Protein AF-A0A357MCF9-F1 (afdb_monomer)

Sequence (59 aa):
MSSYGKFAYVYDELMADMPYPDWISFAETAWSKYGKPVTVAELACGTGSITIPLAGSGY

Secondary structure (DSSP, 8-state):
-HHHHHHHHHHHHHTTTS-HHHHHHHHHHHHHHH---S----TT-TT-TTHHHHHHTT-

Foldseek 3Di:
DVVLPVVLVCVCVVCVPPPLVVVLVVVVVVCVVPNPDQDDDDPPCRNPSNPVVVVVVRD

Mean predicted aligned error: 3.45 Å

pLDDT: mean 93.2, std 7.44, range [59.22, 98.06]

Structure (mmCIF, N/CA/C/O backbone):
data_AF-A0A357MCF9-F1
#
_entry.id   AF-A0A357MCF9-F1
#
loop_
_atom_site.group_PDB
_atom_site.id
_atom_site.type_symbol
_atom_site.label_atom_id
_atom_site.label_alt_id
_atom_site.label_comp_id
_atom_site.label_asym_id
_atom_site.label_entity_id
_atom_site.label_seq_id
_atom_site.pdbx_PDB_ins_code
_atom_site.Cartn_x
_atom_site.Cartn_y
_atom_site.Cartn_z
_atom_site.occupancy
_atom_site.B_iso_or_equiv
_atom_site.auth_seq_id
_atom_site.auth_comp_id
_atom_site.auth_asym_id
_atom_site.auth_atom_id
_atom_site.pdbx_PDB_model_num
ATOM 1 N N . MET A 1 1 ? -3.133 4.821 -19.846 1.00 59.22 1 MET A N 1
ATOM 2 C CA . MET A 1 1 ? -2.159 4.127 -18.969 1.00 59.22 1 MET A CA 1
ATOM 3 C C . MET A 1 1 ? -1.024 3.420 -19.740 1.00 59.22 1 MET A C 1
ATOM 5 O O . MET A 1 1 ? -0.404 2.522 -19.195 1.00 59.22 1 MET A O 1
ATOM 9 N N . SER A 1 2 ? -0.667 3.817 -20.973 1.00 64.19 2 SER A N 1
ATOM 10 C CA . SER A 1 2 ? 0.399 3.130 -21.737 1.00 64.19 2 SER A CA 1
ATOM 11 C C . SER A 1 2 ? 1.828 3.462 -21.277 1.00 64.19 2 SER A C 1
ATOM 13 O O . SER A 1 2 ? 2.717 2.636 -21.450 1.00 64.19 2 SER A O 1
ATOM 15 N N . S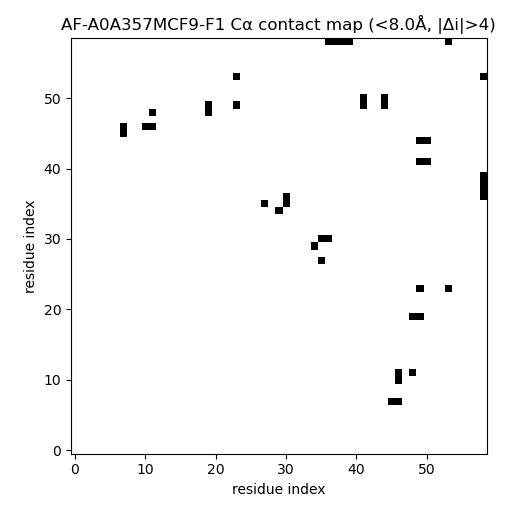ER A 1 3 ? 2.050 4.636 -20.670 1.00 73.25 3 SER A N 1
ATOM 16 C CA . SER A 1 3 ? 3.382 5.072 -20.215 1.00 73.25 3 SER A CA 1
ATOM 17 C C . SER A 1 3 ? 3.884 4.280 -18.997 1.00 73.25 3 SER A C 1
ATOM 19 O O . SER A 1 3 ? 5.023 3.822 -18.982 1.00 73.25 3 SER A O 1
ATOM 21 N N . TYR A 1 4 ? 3.014 4.027 -18.011 1.00 82.38 4 TYR A N 1
ATOM 22 C CA . TYR A 1 4 ? 3.409 3.306 -16.795 1.00 82.38 4 TYR A CA 1
ATOM 23 C C . TYR A 1 4 ? 3.649 1.809 -17.040 1.00 82.38 4 TYR A C 1
ATOM 25 O O . TYR A 1 4 ? 4.475 1.210 -16.368 1.00 82.38 4 TYR A O 1
ATOM 33 N N . GLY A 1 5 ? 2.995 1.201 -18.037 1.00 82.69 5 GLY A N 1
ATO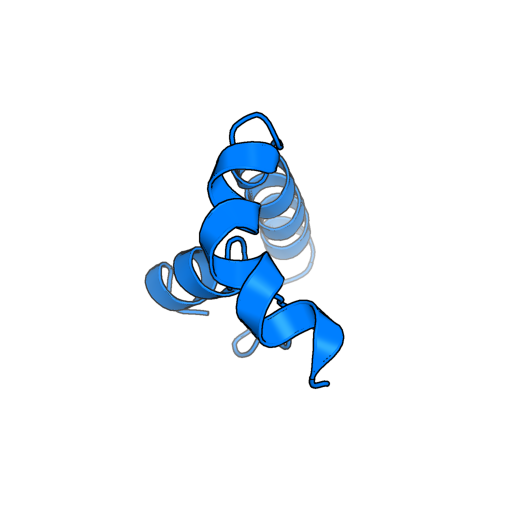M 34 C CA . GLY A 1 5 ? 3.043 -0.252 -18.238 1.00 82.69 5 GLY A CA 1
ATOM 35 C C . GLY A 1 5 ? 4.445 -0.818 -18.484 1.00 82.69 5 GLY A C 1
ATOM 36 O O . GLY A 1 5 ? 4.795 -1.840 -17.910 1.00 82.69 5 GLY A O 1
ATOM 37 N N . LYS A 1 6 ? 5.274 -0.155 -19.304 1.00 85.94 6 LYS A N 1
ATOM 38 C CA . LYS A 1 6 ? 6.670 -0.591 -19.515 1.00 85.94 6 LYS A CA 1
ATOM 39 C C . LYS A 1 6 ? 7.585 -0.195 -18.358 1.00 85.94 6 LYS A C 1
ATOM 41 O O . LYS A 1 6 ? 8.532 -0.911 -18.064 1.00 85.94 6 LYS A O 1
ATOM 46 N N . PHE A 1 7 ? 7.309 0.941 -17.726 1.00 87.12 7 PHE A N 1
ATOM 47 C CA . PHE A 1 7 ? 8.098 1.446 -16.609 1.00 87.12 7 PHE A CA 1
ATOM 48 C C . PHE A 1 7 ? 7.918 0.602 -15.340 1.00 87.12 7 PHE A C 1
ATOM 50 O O . PHE A 1 7 ? 8.880 0.406 -14.607 1.00 87.12 7 PHE A O 1
ATOM 57 N N . ALA A 1 8 ? 6.729 0.031 -15.129 1.00 88.94 8 ALA A N 1
ATOM 58 C CA . ALA A 1 8 ? 6.413 -0.818 -13.983 1.00 88.94 8 ALA A CA 1
ATOM 59 C C . ALA A 1 8 ? 7.403 -1.983 -13.798 1.00 88.94 8 ALA A C 1
ATOM 61 O O . ALA A 1 8 ? 7.724 -2.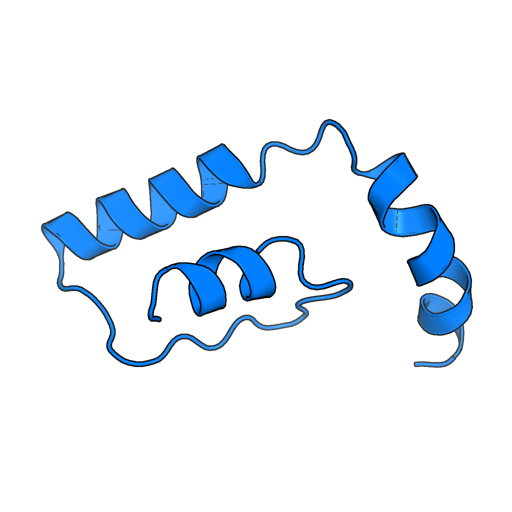317 -12.667 1.00 88.94 8 ALA A O 1
ATOM 62 N N . TYR A 1 9 ? 7.953 -2.543 -14.886 1.00 87.44 9 TYR A N 1
ATOM 63 C CA . TYR A 1 9 ? 8.916 -3.652 -14.822 1.00 87.44 9 TYR A CA 1
ATOM 64 C C . TYR A 1 9 ? 10.238 -3.308 -14.130 1.00 87.44 9 TYR A C 1
ATOM 66 O O . TYR A 1 9 ? 10.903 -4.211 -13.642 1.00 87.44 9 TYR A O 1
ATOM 74 N N . VAL A 1 10 ? 10.627 -2.031 -14.112 1.00 92.19 10 VAL A N 1
ATOM 75 C CA . VAL A 1 10 ? 11.854 -1.556 -13.446 1.00 92.19 10 VAL A CA 1
ATOM 76 C C . VAL A 1 10 ? 11.544 -0.672 -12.239 1.00 92.19 10 VAL A C 1
ATOM 78 O O . VAL A 1 10 ? 12.451 -0.197 -11.565 1.00 92.19 10 VAL A O 1
ATOM 81 N N . TYR A 1 11 ? 10.262 -0.409 -11.974 1.00 92.38 11 TYR A N 1
ATOM 82 C CA . TYR A 1 11 ? 9.845 0.542 -10.950 1.00 92.38 11 TYR A CA 1
ATOM 83 C C . TYR A 1 11 ? 10.214 0.065 -9.548 1.00 92.38 11 TYR A C 1
ATOM 85 O O . TYR A 1 11 ? 10.737 0.849 -8.761 1.00 92.38 11 TYR A O 1
ATOM 93 N N . ASP A 1 12 ? 10.005 -1.220 -9.264 1.00 91.12 12 ASP A N 1
ATOM 94 C CA . ASP A 1 12 ? 10.295 -1.794 -7.949 1.00 91.12 12 ASP A CA 1
ATOM 95 C C . ASP A 1 12 ? 11.796 -1.771 -7.634 1.00 91.12 12 ASP A C 1
ATOM 97 O O . ASP A 1 12 ? 12.176 -1.496 -6.500 1.00 91.12 12 ASP A O 1
ATOM 101 N N . GLU A 1 13 ? 12.658 -1.963 -8.640 1.00 93.31 13 GLU A N 1
ATOM 102 C CA . GLU A 1 13 ? 14.113 -1.836 -8.474 1.00 93.31 13 GLU A CA 1
ATOM 103 C C . GLU A 1 13 ? 14.516 -0.401 -8.107 1.00 93.31 13 GLU A C 1
ATOM 105 O O . GLU A 1 13 ? 15.354 -0.191 -7.233 1.00 93.31 13 GLU A O 1
ATOM 110 N N . LEU A 1 14 ? 13.892 0.600 -8.735 1.00 94.25 14 LEU A N 1
ATOM 111 C CA . LEU A 1 14 ? 14.150 2.013 -8.436 1.00 94.25 14 LEU A CA 1
ATOM 112 C C . LEU A 1 14 ? 13.627 2.433 -7.058 1.00 94.25 14 LEU A C 1
ATOM 114 O O . LEU A 1 14 ? 14.148 3.373 -6.461 1.00 94.25 14 LEU A O 1
ATOM 118 N N . MET A 1 15 ? 12.589 1.757 -6.571 1.00 95.19 15 MET A N 1
ATOM 119 C CA . MET A 1 15 ? 11.920 2.052 -5.306 1.00 95.19 15 MET A CA 1
ATOM 120 C C . MET A 1 15 ? 12.347 1.106 -4.177 1.00 95.19 15 MET A C 1
ATOM 122 O O . MET A 1 15 ? 11.710 1.102 -3.125 1.00 95.19 15 MET A O 1
ATOM 126 N N . ALA A 1 16 ? 13.415 0.324 -4.365 1.00 92.88 16 ALA A N 1
ATOM 127 C CA . ALA A 1 16 ? 13.827 -0.727 -3.434 1.00 92.88 16 ALA A CA 1
ATOM 128 C C . ALA A 1 16 ? 14.091 -0.221 -2.002 1.00 92.88 16 ALA A C 1
ATOM 130 O O . ALA A 1 16 ? 13.790 -0.923 -1.040 1.00 92.88 16 ALA A O 1
ATOM 131 N N . ASP A 1 17 ? 14.590 1.009 -1.862 1.00 94.69 17 ASP A N 1
ATOM 132 C CA . ASP A 1 17 ? 14.893 1.627 -0.563 1.00 94.69 17 ASP A CA 1
ATOM 133 C C . ASP A 1 17 ? 13.702 2.392 0.043 1.00 94.69 17 ASP A C 1
ATOM 135 O O . ASP A 1 17 ? 13.827 3.048 1.081 1.00 94.69 17 ASP A O 1
ATOM 139 N N . MET A 1 18 ? 12.535 2.363 -0.606 1.00 96.06 18 MET A N 1
ATOM 140 C CA . MET A 1 18 ? 11.349 3.044 -0.101 1.00 96.06 18 MET A CA 1
ATOM 141 C C . MET A 1 18 ? 10.817 2.323 1.149 1.00 96.06 18 MET A C 1
ATOM 143 O O . MET A 1 18 ? 10.639 1.102 1.128 1.00 96.06 18 MET A O 1
ATOM 147 N N . PRO A 1 19 ? 10.492 3.047 2.235 1.00 97.12 19 PRO A N 1
ATOM 148 C CA . PRO A 1 19 ? 10.115 2.442 3.510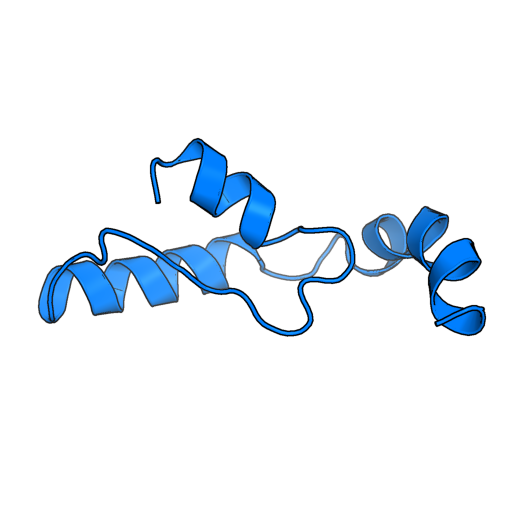 1.00 97.12 19 PRO A CA 1
ATOM 149 C C . PRO A 1 19 ? 8.639 1.997 3.536 1.00 97.12 19 PRO A C 1
ATOM 151 O O . PRO A 1 19 ? 7.870 2.379 4.418 1.00 97.12 19 PRO A O 1
ATOM 154 N N . TYR A 1 20 ? 8.217 1.166 2.576 1.00 96.75 20 TYR A N 1
ATOM 155 C CA . TYR A 1 20 ? 6.864 0.594 2.537 1.00 96.75 20 TYR A CA 1
ATOM 156 C C . TYR A 1 20 ? 6.464 -0.138 3.833 1.00 96.75 20 TYR A C 1
ATOM 158 O O . TYR A 1 20 ? 5.323 0.046 4.272 1.00 96.75 20 TYR A O 1
ATOM 166 N N . PRO A 1 21 ? 7.354 -0.910 4.499 1.00 96.00 21 PRO A N 1
ATOM 167 C CA . PRO A 1 21 ? 7.019 -1.543 5.775 1.00 96.00 21 PRO A CA 1
ATOM 168 C C . PRO A 1 21 ? 6.641 -0.535 6.865 1.00 96.00 21 PRO A C 1
ATOM 170 O O . PRO A 1 21 ? 5.702 -0.773 7.625 1.00 96.00 21 PRO A O 1
ATOM 173 N N . ASP A 1 22 ? 7.316 0.616 6.911 1.00 98.06 22 ASP A N 1
ATOM 174 C CA . ASP A 1 22 ? 7.038 1.651 7.908 1.00 98.06 22 ASP A CA 1
ATOM 175 C C . ASP A 1 22 ? 5.682 2.317 7.652 1.00 98.06 22 ASP A C 1
ATOM 177 O O . ASP A 1 22 ? 4.953 2.634 8.593 1.00 98.06 22 ASP A O 1
ATOM 181 N N . TRP A 1 23 ? 5.296 2.489 6.385 1.00 97.62 23 TRP A N 1
ATOM 182 C CA . TRP A 1 23 ? 3.977 3.020 6.027 1.00 97.62 23 TRP A CA 1
ATOM 183 C C . TRP A 1 23 ? 2.845 2.057 6.388 1.00 97.62 23 TRP A C 1
ATOM 185 O O . TRP A 1 23 ? 1.807 2.495 6.887 1.00 97.62 23 TRP A O 1
ATOM 195 N N . ILE A 1 24 ? 3.052 0.752 6.191 1.00 97.19 24 ILE A N 1
ATOM 196 C CA . ILE A 1 24 ? 2.102 -0.275 6.640 1.00 97.19 24 ILE A CA 1
ATOM 197 C C . ILE A 1 24 ? 1.997 -0.241 8.168 1.00 97.19 24 ILE A C 1
ATOM 199 O O . ILE A 1 24 ? 0.894 -0.123 8.696 1.00 97.19 24 ILE A O 1
ATOM 203 N N . SER A 1 25 ? 3.129 -0.235 8.878 1.00 97.81 25 SER A N 1
ATOM 204 C CA . SER A 1 25 ? 3.170 -0.144 10.346 1.00 97.81 25 SER A CA 1
ATOM 205 C C . SER A 1 25 ? 2.452 1.103 10.877 1.00 97.81 25 SER A C 1
ATOM 207 O O . SER A 1 25 ? 1.708 1.046 11.862 1.00 97.81 25 SER A O 1
ATOM 209 N N . PHE A 1 26 ? 2.597 2.238 10.189 1.00 97.88 26 PHE A N 1
ATOM 210 C CA . PHE A 1 26 ? 1.857 3.454 10.505 1.00 97.88 26 PHE A CA 1
ATOM 211 C C . PHE A 1 26 ? 0.337 3.261 10.363 1.00 97.88 26 PHE A C 1
ATOM 213 O O . PHE A 1 26 ? -0.415 3.628 11.273 1.00 97.88 26 PHE A O 1
ATOM 220 N N . ALA A 1 27 ? -0.123 2.654 9.264 1.00 97.06 27 ALA A N 1
ATOM 221 C CA . ALA A 1 27 ? -1.541 2.361 9.057 1.00 97.06 27 ALA A CA 1
ATOM 222 C C . ALA A 1 27 ? -2.087 1.405 10.133 1.00 97.06 27 ALA A C 1
ATOM 224 O O . ALA A 1 27 ? -3.128 1.679 10.735 1.00 97.06 27 ALA A O 1
ATOM 225 N N . GLU A 1 28 ? -1.352 0.340 10.455 1.00 96.12 28 GLU A N 1
ATOM 226 C CA . GLU A 1 28 ? -1.728 -0.620 11.498 1.00 96.12 28 GLU A CA 1
ATOM 227 C C . GLU A 1 28 ? -1.766 0.016 12.889 1.00 96.12 28 GLU A C 1
ATOM 229 O O . GLU A 1 28 ? -2.681 -0.251 13.673 1.00 96.12 28 GLU A O 1
ATOM 234 N N . THR A 1 29 ? -0.835 0.927 13.180 1.00 98.06 29 THR A N 1
ATOM 235 C CA . THR A 1 29 ? -0.844 1.709 14.422 1.00 98.06 29 THR A CA 1
ATOM 236 C C . THR A 1 29 ? -2.132 2.527 14.532 1.00 98.06 29 THR A C 1
ATOM 238 O O . THR A 1 29 ? -2.786 2.510 15.578 1.00 98.06 29 THR A O 1
ATOM 241 N N . ALA A 1 30 ? -2.555 3.193 13.456 1.00 97.62 30 ALA A N 1
ATOM 242 C CA . ALA A 1 30 ? -3.816 3.931 13.439 1.00 97.62 30 ALA A CA 1
ATOM 243 C C . ALA A 1 30 ? -5.030 2.998 13.615 1.00 97.62 30 ALA A C 1
ATOM 245 O O . ALA A 1 30 ? -5.901 3.264 14.446 1.00 97.62 30 ALA A O 1
ATOM 246 N N . TRP A 1 31 ? -5.073 1.874 12.902 1.00 97.12 31 TRP A N 1
ATOM 247 C CA . TRP A 1 31 ? -6.161 0.896 12.994 1.00 97.12 31 TRP A CA 1
ATOM 248 C C . TRP A 1 31 ? -6.259 0.224 14.364 1.00 97.12 31 TRP A C 1
ATOM 250 O O . TRP A 1 31 ? -7.363 -0.017 14.849 1.00 97.12 31 TRP A O 1
ATOM 260 N N . SER A 1 32 ? -5.136 -0.005 15.046 1.00 96.19 32 SER A N 1
ATOM 261 C CA . SER A 1 32 ? -5.143 -0.523 16.420 1.00 96.19 32 SER A CA 1
ATOM 262 C C . SER A 1 32 ? -5.833 0.434 17.398 1.00 96.19 32 SER A C 1
ATOM 264 O O . SER A 1 32 ? -6.490 -0.001 18.342 1.00 96.19 32 SER A O 1
ATOM 266 N N . LYS A 1 33 ? -5.728 1.745 17.145 1.00 98.00 33 LYS A N 1
ATOM 267 C CA . LYS A 1 33 ? -6.284 2.794 18.002 1.00 98.00 33 LYS A CA 1
ATOM 268 C C . LYS A 1 33 ? -7.735 3.135 17.671 1.00 98.00 33 LYS A C 1
ATOM 270 O O . LYS A 1 33 ? -8.498 3.466 18.574 1.00 98.00 33 LYS A O 1
ATOM 275 N N . TYR A 1 34 ? -8.100 3.099 16.392 1.00 97.31 34 TYR A N 1
ATOM 276 C CA . TYR A 1 34 ? -9.384 3.616 15.908 1.00 97.31 34 TYR A CA 1
ATOM 277 C C . TYR A 1 34 ? -10.316 2.542 15.326 1.00 97.31 34 TYR A C 1
ATOM 279 O O . TYR A 1 34 ? -11.467 2.846 15.020 1.00 97.31 34 TYR A O 1
ATOM 287 N N . GLY A 1 35 ? -9.854 1.293 15.223 1.00 96.94 35 GLY A N 1
ATOM 288 C CA . GLY A 1 35 ? -10.600 0.154 14.688 1.00 96.94 35 GLY A CA 1
ATOM 289 C C . GLY A 1 35 ? -9.969 -0.409 13.412 1.00 96.94 35 GLY A C 1
ATOM 290 O O . GLY A 1 35 ? -9.593 0.339 12.507 1.00 96.94 35 GLY A O 1
ATOM 291 N N . LYS A 1 36 ? -9.867 -1.744 13.340 1.00 95.06 36 LYS A N 1
ATOM 292 C CA . LYS A 1 36 ? -9.328 -2.459 12.175 1.00 95.06 36 LYS A CA 1
ATOM 293 C C . LYS A 1 36 ? -10.371 -2.516 11.049 1.00 95.06 36 LYS A C 1
ATOM 295 O O . LYS A 1 36 ? -11.484 -2.982 11.307 1.00 95.06 36 LYS A O 1
ATOM 300 N N . PRO A 1 37 ? -10.046 -2.081 9.818 1.00 96.31 37 PRO A N 1
ATOM 301 C CA . PRO A 1 37 ? -10.956 -2.214 8.689 1.00 96.31 37 PRO A CA 1
ATOM 302 C C . PRO A 1 37 ? -11.079 -3.678 8.251 1.00 96.31 37 PRO A C 1
ATOM 304 O O . PRO A 1 37 ? -10.141 -4.460 8.383 1.00 96.31 37 PRO A O 1
ATOM 307 N N . VAL A 1 38 ? -12.242 -4.021 7.694 1.00 94.81 38 VAL A N 1
ATOM 308 C CA . VAL A 1 38 ? -12.490 -5.318 7.035 1.00 94.81 38 VAL A CA 1
ATOM 309 C C . VAL A 1 38 ? -12.136 -5.264 5.546 1.00 94.81 38 VAL A C 1
ATOM 311 O O . VAL A 1 38 ? -11.952 -6.295 4.916 1.00 94.81 38 VAL A O 1
ATOM 314 N N . THR A 1 39 ? -12.089 -4.066 4.963 1.00 95.56 39 THR A N 1
ATOM 315 C CA . THR A 1 39 ? -11.795 -3.868 3.542 1.00 95.56 39 THR A CA 1
ATOM 316 C C . THR A 1 39 ? -10.986 -2.595 3.374 1.00 95.56 39 THR A C 1
ATOM 318 O O . THR A 1 39 ? -11.354 -1.549 3.920 1.00 95.56 39 THR A O 1
ATOM 321 N N . VAL A 1 40 ? -9.904 -2.676 2.602 1.00 96.69 40 VAL A N 1
ATOM 322 C CA . VAL A 1 40 ? -9.018 -1.547 2.298 1.00 96.69 40 VAL A CA 1
ATOM 323 C C . VAL A 1 40 ? -8.992 -1.297 0.791 1.00 96.69 40 VAL A C 1
ATOM 325 O O . VAL A 1 40 ? -8.830 -2.219 -0.002 1.00 96.69 40 VAL A O 1
ATOM 328 N N . ALA A 1 41 ? -9.138 -0.034 0.388 1.00 96.88 41 ALA A N 1
ATOM 329 C CA . ALA A 1 41 ? -8.966 0.397 -0.995 1.00 96.88 41 ALA A CA 1
ATOM 330 C C . ALA A 1 41 ? -7.689 1.239 -1.113 1.00 96.88 41 ALA A C 1
ATOM 332 O O . ALA A 1 41 ? -7.665 2.392 -0.679 1.00 96.88 41 ALA A O 1
ATOM 333 N N . GLU A 1 42 ? -6.634 0.675 -1.704 1.00 97.12 42 GLU A N 1
ATOM 334 C CA . GLU A 1 42 ? -5.425 1.430 -2.033 1.00 97.12 42 GLU A CA 1
ATOM 335 C C . GLU A 1 42 ? -5.582 2.093 -3.405 1.00 97.12 42 GLU A C 1
ATOM 337 O O . GLU A 1 42 ? -5.653 1.437 -4.446 1.00 97.12 42 GLU A O 1
ATOM 342 N N . LEU A 1 43 ? -5.652 3.420 -3.413 1.00 96.62 43 LEU A N 1
ATOM 343 C CA . LEU A 1 43 ? -5.772 4.187 -4.646 1.00 96.62 43 LEU A CA 1
ATOM 344 C C . LEU A 1 43 ? -4.390 4.434 -5.253 1.00 96.62 43 LEU A C 1
ATOM 346 O O . LEU A 1 43 ? -3.452 4.771 -4.541 1.00 96.62 43 LEU A O 1
ATO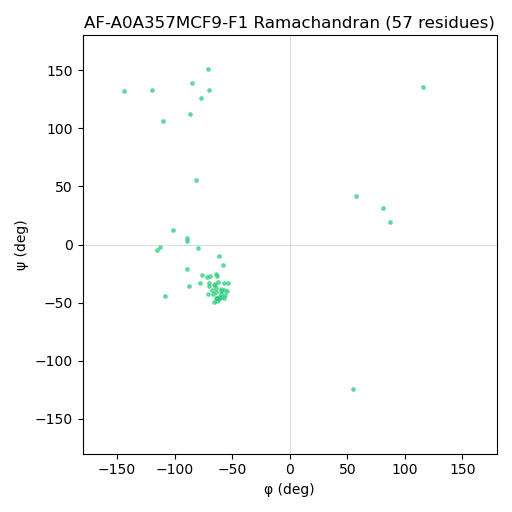M 350 N N . ALA A 1 44 ? -4.295 4.323 -6.583 1.00 93.44 44 ALA A N 1
ATOM 351 C CA . ALA A 1 44 ? -3.039 4.447 -7.330 1.00 93.44 44 ALA A CA 1
ATOM 352 C C . ALA A 1 44 ? -1.954 3.444 -6.887 1.00 93.44 44 ALA A C 1
ATOM 354 O O . ALA A 1 44 ? -0.775 3.781 -6.842 1.00 93.44 44 ALA A O 1
ATOM 355 N N . CYS A 1 45 ? -2.360 2.195 -6.644 1.00 94.12 45 CYS A N 1
ATOM 356 C CA . CYS A 1 45 ? -1.527 1.133 -6.075 1.00 94.12 45 CYS A CA 1
ATOM 357 C C . CYS A 1 45 ? -0.282 0.724 -6.881 1.00 94.12 45 CYS A C 1
ATOM 359 O O . CYS A 1 45 ? 0.547 -0.035 -6.388 1.00 94.12 45 CYS A O 1
ATOM 361 N N . GLY A 1 46 ? -0.135 1.193 -8.124 1.00 93.88 46 GLY A N 1
ATOM 362 C CA . GLY A 1 46 ? 1.041 0.921 -8.951 1.00 93.88 46 GLY A CA 1
ATOM 363 C C . GLY A 1 46 ? 1.321 -0.578 -9.092 1.00 93.88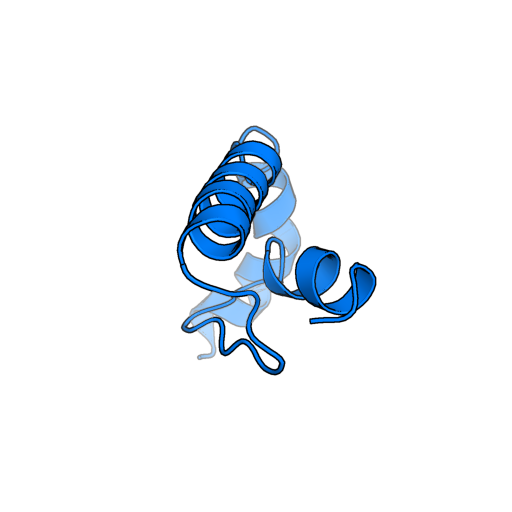 46 GLY A C 1
ATOM 364 O O . GLY A 1 46 ? 0.452 -1.332 -9.530 1.00 93.88 46 GLY A O 1
ATOM 365 N N . THR A 1 47 ? 2.533 -0.992 -8.724 1.00 95.12 47 THR A N 1
ATOM 366 C CA . THR A 1 47 ? 3.009 -2.387 -8.707 1.00 95.12 47 THR A CA 1
ATOM 367 C C . THR A 1 47 ? 2.542 -3.193 -7.488 1.00 95.12 4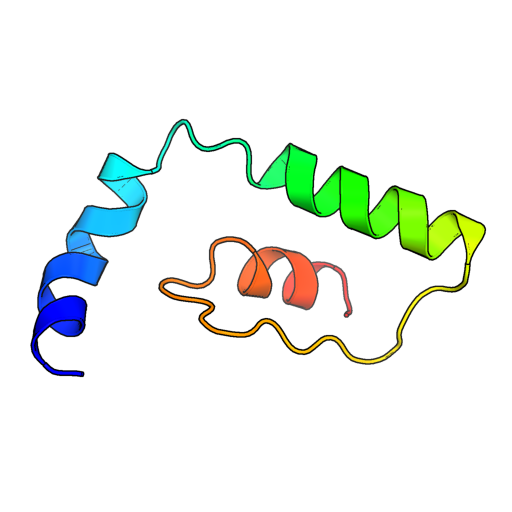7 THR A C 1
ATOM 369 O O . THR A 1 47 ? 2.774 -4.397 -7.426 1.00 95.12 47 THR A O 1
ATOM 372 N N . GLY A 1 48 ? 1.823 -2.572 -6.548 1.00 95.94 48 GLY A N 1
ATOM 373 C CA . GLY A 1 48 ? 1.201 -3.258 -5.416 1.00 95.94 48 GLY A CA 1
ATOM 374 C C . GLY A 1 48 ? 2.103 -3.435 -4.195 1.00 95.94 48 GLY A C 1
ATOM 375 O O . GLY A 1 48 ? 1.793 -4.270 -3.345 1.00 95.94 48 GLY A O 1
ATOM 376 N N . SER A 1 49 ? 3.182 -2.653 -4.066 1.00 96.50 49 SER A N 1
ATOM 377 C CA . SER A 1 49 ? 4.143 -2.735 -2.949 1.00 96.50 49 SER A CA 1
ATOM 378 C C . SER A 1 49 ? 3.514 -2.545 -1.560 1.00 96.50 49 SER A C 1
ATOM 380 O O . SER A 1 49 ? 4.111 -2.943 -0.564 1.00 96.50 49 SER A O 1
ATOM 382 N N . ILE A 1 50 ? 2.304 -1.976 -1.484 1.00 97.06 50 ILE A N 1
ATOM 383 C CA . ILE A 1 50 ? 1.494 -1.875 -0.258 1.00 97.06 50 ILE A CA 1
ATOM 384 C C . ILE A 1 50 ? 0.284 -2.821 -0.320 1.00 97.06 50 ILE A C 1
ATOM 386 O O . ILE A 1 50 ? 0.027 -3.538 0.649 1.00 97.06 50 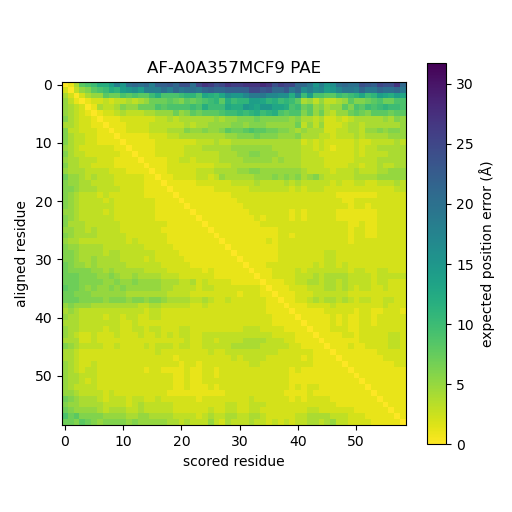ILE A O 1
ATOM 390 N N . THR A 1 51 ? -0.435 -2.881 -1.452 1.00 97.75 51 THR A N 1
ATOM 391 C CA . THR A 1 51 ? -1.643 -3.720 -1.591 1.00 97.75 51 THR A CA 1
ATOM 392 C C . THR A 1 51 ? -1.367 -5.189 -1.309 1.00 97.75 51 THR A C 1
ATOM 394 O O . THR A 1 51 ? -2.148 -5.836 -0.615 1.00 97.75 51 THR A O 1
ATOM 397 N N . ILE A 1 52 ? -0.280 -5.731 -1.867 1.00 97.38 52 ILE A N 1
ATOM 398 C CA . ILE A 1 52 ? 0.025 -7.164 -1.801 1.00 97.38 52 ILE A CA 1
ATOM 399 C C . ILE A 1 52 ? 0.321 -7.582 -0.351 1.00 97.38 52 ILE A C 1
ATOM 401 O O . ILE A 1 52 ? -0.317 -8.529 0.117 1.00 97.38 52 ILE A O 1
ATOM 405 N N . PRO A 1 53 ? 1.199 -6.884 0.403 1.00 96.75 53 PRO A N 1
ATOM 406 C CA . PRO A 1 53 ? 1.367 -7.147 1.830 1.00 96.75 53 PRO A CA 1
ATOM 407 C C . PRO A 1 53 ? 0.074 -7.037 2.643 1.00 96.75 53 PRO A C 1
ATOM 409 O O . PRO A 1 53 ? -0.193 -7.905 3.471 1.00 96.75 53 PRO A O 1
ATOM 412 N N . LEU A 1 54 ? -0.753 -6.011 2.402 1.00 96.75 54 LEU A N 1
ATOM 413 C CA . LEU A 1 54 ? -2.020 -5.853 3.122 1.00 96.75 54 LEU A CA 1
ATOM 414 C C . LEU A 1 54 ? -2.979 -7.020 2.840 1.00 96.75 54 LEU A C 1
ATOM 416 O O . LEU A 1 54 ? -3.505 -7.617 3.778 1.00 96.75 54 LEU A O 1
ATOM 420 N N . ALA A 1 55 ? -3.138 -7.420 1.579 1.00 96.69 55 ALA A N 1
ATOM 421 C CA . ALA A 1 55 ? -3.945 -8.587 1.226 1.00 96.69 55 ALA A CA 1
ATOM 422 C C . AL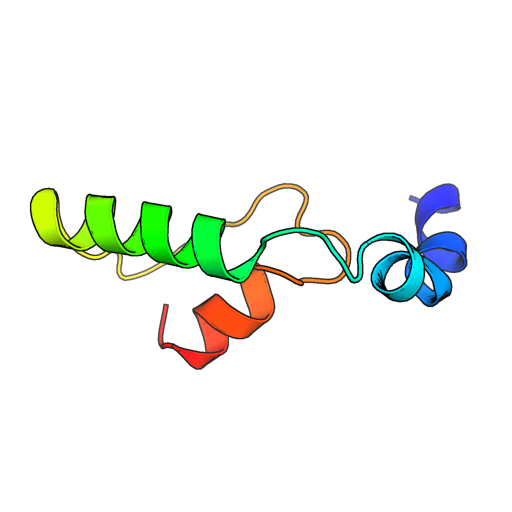A A 1 55 ? -3.409 -9.873 1.889 1.00 96.69 55 ALA A C 1
ATOM 424 O O . ALA A 1 55 ? -4.179 -10.679 2.410 1.00 96.69 55 ALA A O 1
ATOM 425 N N . GLY A 1 56 ? -2.081 -10.044 1.940 1.00 95.81 56 GLY A N 1
ATOM 426 C CA . GLY A 1 56 ? -1.427 -11.161 2.632 1.00 95.81 56 GLY A CA 1
ATOM 427 C C . GLY A 1 56 ? -1.663 -11.188 4.150 1.00 95.81 56 GLY A C 1
ATOM 428 O O . GLY A 1 56 ? -1.686 -12.264 4.747 1.00 95.81 56 GLY A O 1
ATOM 429 N N . SER A 1 57 ? -1.899 -10.027 4.763 1.00 93.25 57 SER A N 1
ATOM 430 C CA . SER A 1 57 ? -2.201 -9.861 6.194 1.00 93.25 57 SER A CA 1
ATOM 431 C C . SER A 1 57 ? -3.700 -9.949 6.534 1.00 93.25 57 SER A C 1
ATOM 433 O O . SER A 1 57 ? -4.091 -9.740 7.689 1.00 93.25 57 SER A O 1
ATOM 435 N N . GLY A 1 58 ? -4.546 -10.278 5.552 1.00 92.12 58 GLY A N 1
ATOM 436 C CA . GLY A 1 58 ? -5.979 -10.520 5.741 1.00 92.12 58 GLY A CA 1
ATOM 437 C C . GLY A 1 58 ? -6.841 -9.257 5.805 1.00 92.12 58 GLY A C 1
ATOM 438 O O . GLY A 1 58 ? -7.827 -9.250 6.547 1.00 92.12 58 GLY A O 1
ATOM 439 N N . TYR A 1 59 ? -6.442 -8.203 5.087 1.00 91.12 59 TYR A N 1
ATOM 440 C CA . TYR A 1 59 ? -7.240 -6.991 4.847 1.00 91.12 59 TYR A CA 1
ATOM 441 C C . TYR A 1 59 ? -8.017 -7.038 3.523 1.00 91.12 59 TYR A C 1
ATOM 443 O O . TYR A 1 59 ? -7.660 -7.866 2.654 1.00 91.12 59 TYR A O 1
#

Solvent-accessible surface area (backbone atoms only — not comparable to full-atom values): 3784 Å² total; per-residue (Å²): 119,75,74,55,63,70,47,53,81,53,43,61,73,76,45,63,87,56,66,53,71,58,55,50,52,51,53,49,53,49,22,74,75,76,53,75,70,80,71,77,84,74,77,86,48,82,94,27,83,59,57,52,59,42,48,75,72,73,64

Radius of gyration: 13.31 Å; Cα contacts (8 Å, |Δi|>4): 22; chains: 1; bounding box: 27×16×40 Å